Protein AF-A0A2V8UP03-F1 (afdb_monomer_lite)

pLDDT: mean 83.87, std 17.79, range [38.22, 97.25]

Sequence (79 aa):
MLISGNSAGKTSPDTPGIIKCVSSPAEARALPPGSVVGDLYGGVTFSDAVAHVLESRSLRGWREVAIADVSWTIIQLNR

Structure (mmCIF, N/CA/C/O backbone):
data_AF-A0A2V8UP03-F1
#
_entry.id   AF-A0A2V8UP03-F1
#
loop_
_atom_site.group_PDB
_atom_site.id
_atom_site.type_symbol
_atom_site.label_atom_id
_atom_site.label_alt_id
_atom_site.label_comp_id
_atom_site.label_asym_id
_atom_site.label_entity_id
_atom_site.label_seq_id
_atom_site.pdbx_PDB_ins_code
_atom_site.Cartn_x
_atom_site.Cartn_y
_atom_site.Cartn_z
_atom_site.occupancy
_atom_site.B_iso_or_equiv
_atom_site.auth_seq_id
_atom_site.auth_comp_id
_atom_site.auth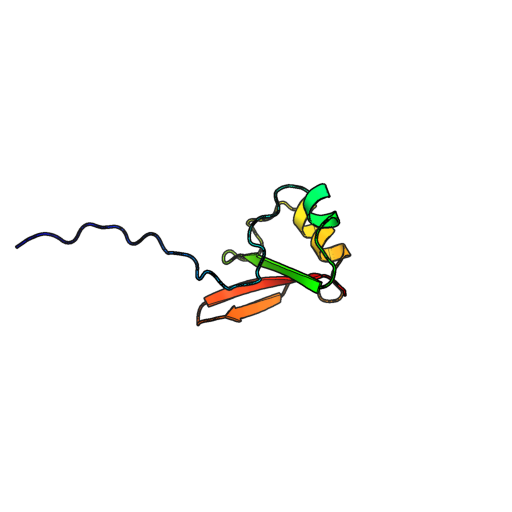_asym_id
_atom_site.auth_atom_id
_atom_site.pdbx_PDB_model_num
ATOM 1 N N . MET A 1 1 ? 42.476 11.106 -19.919 1.00 45.44 1 MET A N 1
ATOM 2 C CA . MET A 1 1 ? 42.074 10.307 -18.742 1.00 45.44 1 MET A CA 1
ATOM 3 C C . MET A 1 1 ? 41.356 11.229 -17.776 1.00 45.44 1 MET A C 1
ATOM 5 O O . MET A 1 1 ? 42.001 12.118 -17.242 1.00 45.44 1 MET A O 1
ATOM 9 N N . LEU A 1 2 ? 40.049 11.058 -17.587 1.00 38.22 2 LEU A N 1
ATOM 10 C CA . LEU A 1 2 ? 39.320 11.662 -16.471 1.00 38.22 2 LEU A CA 1
ATOM 11 C C . LEU A 1 2 ? 38.447 10.566 -15.862 1.00 38.22 2 LEU A C 1
ATOM 13 O O . LEU A 1 2 ? 37.711 9.877 -16.565 1.00 38.22 2 LEU A O 1
ATOM 17 N N . ILE A 1 3 ? 38.670 10.340 -14.573 1.00 50.06 3 ILE A N 1
ATOM 18 C CA . ILE A 1 3 ? 38.173 9.212 -13.793 1.00 50.06 3 ILE A CA 1
ATOM 19 C C . ILE A 1 3 ? 36.683 9.436 -13.531 1.00 50.06 3 ILE A C 1
ATOM 21 O O . ILE A 1 3 ? 36.292 10.457 -12.970 1.00 50.06 3 ILE A O 1
ATOM 25 N N . SER A 1 4 ? 35.864 8.473 -13.961 1.00 46.97 4 SER A N 1
ATOM 26 C CA . SER A 1 4 ? 34.450 8.381 -13.601 1.00 46.97 4 SER A CA 1
ATOM 27 C C . SER A 1 4 ? 34.335 8.126 -12.105 1.00 46.97 4 SER A C 1
ATOM 29 O O . SER A 1 4 ? 34.642 7.040 -11.623 1.00 46.97 4 SER A O 1
ATOM 31 N N . GLY A 1 5 ? 33.892 9.144 -11.382 1.00 50.41 5 GLY A N 1
ATOM 32 C CA . GLY A 1 5 ? 33.483 9.047 -9.994 1.00 50.41 5 GLY A CA 1
ATOM 33 C C . GLY A 1 5 ? 32.199 9.834 -9.831 1.00 50.41 5 GLY A C 1
ATOM 34 O O . GLY A 1 5 ? 32.238 10.996 -9.455 1.00 50.41 5 GLY A O 1
ATOM 35 N N . ASN A 1 6 ? 31.064 9.218 -10.149 1.00 51.53 6 ASN A N 1
ATOM 36 C CA . ASN A 1 6 ? 29.797 9.687 -9.616 1.00 51.53 6 ASN A CA 1
ATOM 37 C C . ASN A 1 6 ? 28.966 8.463 -9.263 1.00 51.53 6 ASN A C 1
ATOM 39 O O . ASN A 1 6 ? 28.467 7.753 -10.135 1.00 51.53 6 ASN A O 1
ATOM 43 N N . SER A 1 7 ? 28.912 8.179 -7.965 1.00 49.62 7 SER A N 1
ATOM 44 C CA . SER A 1 7 ? 28.063 7.163 -7.368 1.00 49.62 7 SER A CA 1
ATOM 45 C C . SER A 1 7 ? 26.640 7.386 -7.863 1.00 49.62 7 SER A C 1
ATOM 47 O O . SER A 1 7 ? 25.996 8.366 -7.492 1.00 49.62 7 SER A O 1
ATOM 49 N N . ALA A 1 8 ? 26.174 6.505 -8.746 1.00 47.41 8 ALA A N 1
ATOM 50 C CA . ALA A 1 8 ? 24.796 6.490 -9.193 1.00 47.41 8 ALA A CA 1
ATOM 51 C C . ALA A 1 8 ? 23.927 6.195 -7.968 1.00 47.41 8 ALA A C 1
ATOM 53 O O . ALA A 1 8 ? 23.793 5.046 -7.544 1.00 47.41 8 ALA A O 1
ATOM 54 N N . GLY A 1 9 ? 23.378 7.248 -7.359 1.00 40.88 9 GLY A N 1
ATOM 55 C CA . GLY A 1 9 ? 22.235 7.105 -6.478 1.00 40.88 9 GLY A CA 1
ATOM 56 C C . GLY A 1 9 ? 21.187 6.345 -7.274 1.00 40.88 9 GLY A C 1
ATOM 57 O O . GLY A 1 9 ? 20.749 6.827 -8.316 1.00 40.88 9 GLY A O 1
ATOM 58 N N . LYS A 1 10 ? 20.866 5.123 -6.838 1.00 41.41 10 LYS A N 1
ATOM 59 C CA . LYS A 1 10 ? 19.745 4.349 -7.367 1.00 41.41 10 LYS A CA 1
ATOM 60 C C . LYS A 1 10 ? 18.510 5.230 -7.220 1.00 41.41 10 LYS A C 1
ATOM 62 O O . LYS A 1 10 ? 17.941 5.319 -6.136 1.00 41.41 10 LYS A O 1
ATOM 67 N N . THR A 1 11 ? 18.127 5.915 -8.289 1.00 44.09 11 THR A N 1
ATOM 68 C CA . THR A 1 11 ? 16.811 6.517 -8.409 1.00 44.09 11 THR A CA 1
ATOM 69 C C . THR A 1 11 ? 15.846 5.348 -8.433 1.00 44.09 11 THR A C 1
ATOM 71 O O . THR A 1 11 ? 15.719 4.640 -9.431 1.00 44.09 11 THR A O 1
ATOM 74 N N . SER A 1 12 ? 15.258 5.064 -7.273 1.00 52.78 12 SER A N 1
ATOM 75 C CA . SER A 1 12 ? 14.129 4.154 -7.128 1.00 52.78 12 SER A CA 1
ATOM 76 C C . SER A 1 12 ? 13.169 4.434 -8.282 1.00 52.78 12 SER A C 1
ATOM 78 O O . SER A 1 12 ? 12.796 5.600 -8.423 1.00 52.78 12 SER A O 1
ATOM 80 N N . PRO A 1 13 ? 12.775 3.454 -9.116 1.00 56.22 13 PRO A N 1
ATOM 81 C CA . PRO A 1 13 ? 11.819 3.715 -10.181 1.00 56.22 13 PRO A CA 1
ATOM 82 C C . PRO A 1 13 ? 10.609 4.448 -9.596 1.00 56.22 13 PRO A C 1
ATOM 84 O O . PRO A 1 13 ? 9.970 3.998 -8.636 1.00 56.22 13 PRO A O 1
ATOM 87 N N . ASP A 1 14 ? 10.350 5.654 -10.089 1.00 58.16 14 ASP A N 1
ATOM 88 C CA . ASP A 1 14 ? 9.159 6.407 -9.734 1.00 58.16 14 ASP A CA 1
ATOM 89 C C . ASP A 1 14 ? 7.984 5.792 -10.471 1.00 58.16 14 ASP A C 1
ATOM 91 O O . ASP A 1 14 ? 7.585 6.235 -11.540 1.00 58.16 14 ASP A O 1
ATOM 95 N N . THR A 1 15 ? 7.467 4.701 -9.905 1.00 64.38 15 THR A N 1
ATOM 96 C CA . THR A 1 15 ? 6.230 4.076 -10.354 1.00 64.38 15 THR A CA 1
ATOM 97 C C . THR A 1 15 ? 5.071 5.006 -9.989 1.00 64.38 15 THR A C 1
ATOM 99 O O . THR A 1 15 ? 4.758 5.135 -8.798 1.00 64.38 15 THR A O 1
ATOM 102 N N . PRO A 1 16 ? 4.426 5.674 -10.966 1.00 66.56 16 PRO A N 1
ATOM 103 C CA . PRO A 1 16 ? 3.322 6.574 -10.671 1.00 66.56 16 PRO A CA 1
ATOM 104 C C . PRO A 1 16 ? 2.186 5.788 -10.005 1.00 66.56 16 PRO A C 1
ATOM 106 O O . PRO A 1 16 ? 1.732 4.770 -10.523 1.00 66.56 16 PRO A O 1
ATOM 109 N N . GLY A 1 17 ? 1.741 6.256 -8.837 1.00 83.56 17 GLY A N 1
ATOM 110 C CA . GLY A 1 17 ? 0.608 5.679 -8.105 1.00 83.56 17 GLY A CA 1
ATOM 111 C C . GLY A 1 17 ? 0.954 4.743 -6.942 1.00 83.56 17 GLY A C 1
ATOM 112 O O . GLY A 1 17 ? 0.031 4.338 -6.237 1.00 83.56 17 GLY A O 1
ATOM 113 N N . ILE A 1 18 ? 2.236 4.435 -6.693 1.00 91.25 18 ILE A N 1
ATOM 114 C CA . ILE A 1 18 ? 2.653 3.760 -5.451 1.00 91.25 18 ILE A CA 1
ATOM 115 C C . ILE A 1 18 ? 3.021 4.808 -4.404 1.00 91.25 18 ILE A C 1
ATOM 117 O O . ILE A 1 18 ? 3.932 5.614 -4.594 1.00 91.25 18 ILE A O 1
ATOM 121 N N . ILE A 1 19 ? 2.329 4.768 -3.272 1.00 93.88 19 ILE A N 1
ATOM 122 C CA . ILE A 1 19 ? 2.639 5.575 -2.096 1.00 93.88 19 ILE A CA 1
ATOM 123 C C . ILE A 1 19 ? 3.808 4.907 -1.373 1.00 93.88 19 ILE A C 1
ATOM 125 O O . ILE A 1 19 ? 3.675 3.806 -0.842 1.00 93.88 19 ILE A O 1
ATOM 129 N N . LYS A 1 20 ? 4.966 5.571 -1.385 1.00 92.19 20 LYS A N 1
ATOM 130 C CA . LYS A 1 20 ? 6.226 5.023 -0.853 1.00 92.19 20 LYS A CA 1
ATOM 131 C C . LYS A 1 20 ? 6.489 5.394 0.609 1.00 92.19 20 LYS A C 1
ATOM 133 O O . LYS A 1 20 ? 7.342 4.791 1.248 1.00 92.19 20 LYS A O 1
ATOM 138 N N . CYS A 1 21 ? 5.772 6.392 1.124 1.00 89.94 21 CYS A N 1
ATOM 139 C CA . CYS A 1 21 ? 5.974 6.936 2.460 1.00 89.94 21 CYS A CA 1
ATOM 140 C C . CYS A 1 21 ? 4.638 7.000 3.193 1.00 89.94 21 CYS A C 1
ATOM 142 O O . CYS A 1 21 ? 3.708 7.645 2.719 1.00 89.94 21 CYS A O 1
ATOM 144 N N . VAL A 1 22 ? 4.571 6.326 4.340 1.00 92.62 22 VAL A N 1
ATOM 145 C CA . VAL A 1 22 ? 3.482 6.438 5.313 1.00 92.62 22 VAL A CA 1
ATOM 146 C C . VAL A 1 22 ? 4.137 6.432 6.688 1.00 92.62 22 VAL A C 1
ATOM 148 O O . VAL A 1 22 ? 4.645 5.408 7.142 1.00 92.62 22 VAL A O 1
ATOM 151 N N . SER A 1 23 ? 4.197 7.592 7.326 1.00 91.31 23 SER A N 1
ATOM 152 C CA . SER A 1 23 ? 4.999 7.821 8.530 1.00 91.31 23 SER A CA 1
ATOM 153 C C . SER A 1 23 ? 4.245 7.527 9.822 1.00 91.31 23 SER A C 1
ATOM 155 O O . SER A 1 23 ? 4.861 7.452 10.884 1.00 91.31 23 SER A O 1
ATOM 157 N N . SER A 1 24 ? 2.919 7.365 9.772 1.00 96.62 24 SER A N 1
ATOM 158 C CA . SER A 1 24 ? 2.124 7.108 10.973 1.00 96.62 24 SER A CA 1
ATOM 159 C C . SER A 1 24 ? 0.898 6.223 10.727 1.00 96.62 24 SER A C 1
ATOM 161 O O . SER A 1 24 ? 0.328 6.228 9.634 1.00 96.62 24 SER A O 1
ATOM 163 N N . PRO A 1 25 ? 0.407 5.513 11.762 1.00 96.44 25 PRO A N 1
ATOM 164 C CA . PRO A 1 25 ? -0.856 4.781 11.682 1.00 96.44 25 PRO A CA 1
ATOM 165 C C . PRO A 1 25 ? -2.057 5.674 11.339 1.00 96.44 25 PRO A C 1
ATOM 167 O O . PRO A 1 25 ? -3.023 5.207 10.746 1.00 96.44 25 PRO A O 1
ATOM 170 N N . ALA A 1 26 ? -2.031 6.956 11.722 1.00 96.38 26 ALA A N 1
ATOM 171 C CA . ALA A 1 26 ? -3.095 7.903 11.390 1.00 96.38 26 ALA A CA 1
ATOM 172 C C . ALA A 1 26 ? -3.134 8.194 9.883 1.00 96.38 26 ALA A C 1
ATOM 174 O O . ALA A 1 26 ? -4.198 8.127 9.271 1.00 96.38 26 ALA A O 1
ATOM 175 N N . GLU A 1 27 ? -1.971 8.424 9.277 1.00 95.81 27 GLU A N 1
ATOM 176 C CA . GLU A 1 27 ? -1.833 8.595 7.830 1.00 95.81 27 GLU A CA 1
ATOM 177 C C . GLU A 1 27 ? -2.267 7.332 7.079 1.00 95.81 27 GLU A C 1
ATOM 179 O O . GLU A 1 27 ? -3.087 7.407 6.167 1.00 95.81 27 GLU A O 1
ATOM 184 N N . ALA A 1 28 ? -1.831 6.156 7.544 1.00 95.56 28 ALA A N 1
ATOM 185 C CA . ALA A 1 28 ? -2.234 4.867 6.984 1.00 95.56 28 ALA A CA 1
ATOM 186 C C . ALA A 1 28 ? -3.761 4.663 6.979 1.00 95.56 28 ALA A C 1
ATOM 188 O O . ALA A 1 28 ? -4.289 4.037 6.061 1.00 95.56 28 ALA A O 1
ATOM 189 N N . ARG A 1 29 ? -4.491 5.198 7.971 1.00 95.56 29 ARG A N 1
ATOM 190 C CA . ARG A 1 29 ? -5.970 5.176 8.021 1.00 95.56 29 ARG A CA 1
ATOM 191 C C . ARG A 1 29 ? -6.617 6.202 7.097 1.00 95.56 29 ARG A C 1
ATOM 193 O O . ARG A 1 29 ? -7.695 5.937 6.577 1.00 95.56 29 ARG A O 1
ATOM 200 N N . ALA A 1 30 ? -5.975 7.349 6.902 1.00 96.38 30 ALA A N 1
ATOM 201 C CA . ALA A 1 30 ? -6.494 8.436 6.078 1.00 96.38 30 ALA A CA 1
ATOM 202 C C . ALA A 1 30 ? -6.333 8.186 4.569 1.00 96.38 30 ALA A C 1
ATOM 204 O O . ALA A 1 30 ? -6.968 8.873 3.771 1.00 96.38 30 ALA A O 1
ATOM 205 N N . LEU A 1 31 ? -5.510 7.207 4.165 1.00 94.88 31 LEU A N 1
ATOM 206 C CA . LEU A 1 31 ? -5.313 6.887 2.751 1.00 94.88 31 LEU A CA 1
ATOM 207 C C . LEU A 1 31 ? -6.640 6.560 2.044 1.00 94.88 31 LEU A C 1
ATOM 209 O O . LEU A 1 31 ? -7.443 5.804 2.606 1.00 94.88 31 LEU A O 1
ATOM 213 N N . PRO A 1 32 ? -6.862 7.063 0.817 1.00 94.75 32 PRO A N 1
ATOM 214 C CA . PRO A 1 32 ? -8.052 6.744 0.043 1.00 94.75 32 PRO A CA 1
ATOM 215 C C . PRO A 1 32 ? -8.246 5.233 -0.183 1.00 94.75 32 PRO A C 1
ATOM 217 O O . PRO A 1 32 ? -7.274 4.476 -0.282 1.00 94.75 32 PRO A O 1
ATOM 220 N N . PRO A 1 33 ? -9.500 4.768 -0.302 1.00 93.31 33 PRO A N 1
ATOM 221 C CA . PRO A 1 33 ? -9.787 3.428 -0.796 1.00 93.31 33 PRO A CA 1
ATOM 222 C C . PRO A 1 33 ? -9.136 3.184 -2.165 1.00 93.31 33 PRO A C 1
ATOM 224 O O . PRO A 1 33 ? -9.056 4.080 -3.007 1.00 93.31 33 PRO A O 1
ATOM 227 N N . GLY A 1 34 ? -8.651 1.967 -2.400 1.00 92.62 34 GLY A N 1
ATOM 228 C CA . GLY A 1 34 ? -7.969 1.604 -3.645 1.00 92.62 34 GLY A CA 1
ATOM 229 C C . GLY A 1 34 ? -6.525 2.099 -3.784 1.00 92.62 34 GLY A C 1
ATOM 230 O O . GLY A 1 34 ? -5.890 1.751 -4.782 1.00 92.62 34 GLY A O 1
ATOM 231 N N . SER A 1 35 ? -5.990 2.863 -2.822 1.00 95.25 35 SER A N 1
ATOM 232 C CA . SER A 1 35 ? -4.576 3.255 -2.813 1.00 95.25 35 SER A CA 1
ATOM 233 C C . SER A 1 35 ? -3.646 2.039 -2.817 1.00 95.25 35 SER A C 1
ATOM 235 O O . SER A 1 35 ? -3.940 1.004 -2.216 1.00 95.25 35 SER A O 1
ATOM 237 N N . VAL A 1 36 ? -2.500 2.187 -3.483 1.00 95.06 36 VAL A N 1
ATOM 238 C CA . VAL A 1 36 ? -1.417 1.201 -3.485 1.00 95.06 36 VAL A CA 1
ATOM 239 C C . VAL A 1 36 ? -0.256 1.777 -2.694 1.00 95.06 36 VAL A C 1
ATOM 241 O O . VAL A 1 36 ? 0.242 2.855 -3.013 1.00 95.06 36 VAL A O 1
ATOM 244 N N . VAL A 1 37 ? 0.161 1.063 -1.658 1.00 94.94 37 VAL A N 1
ATOM 245 C CA . VAL A 1 37 ? 1.298 1.422 -0.808 1.00 94.94 37 VAL A CA 1
ATOM 246 C C . VAL A 1 37 ? 2.372 0.370 -1.009 1.00 94.94 37 VAL A C 1
ATOM 248 O O . VAL A 1 37 ? 2.046 -0.802 -1.187 1.00 94.94 37 VAL A O 1
ATOM 251 N N . GLY A 1 38 ? 3.640 0.754 -1.010 1.00 94.62 38 GLY A N 1
ATOM 252 C CA . GLY A 1 38 ? 4.703 -0.231 -1.136 1.00 94.62 38 GLY A CA 1
ATOM 253 C C . GLY A 1 38 ? 6.095 0.351 -1.212 1.00 94.62 38 GLY A C 1
ATOM 254 O O . GLY A 1 38 ? 6.284 1.560 -1.347 1.00 94.62 38 GLY A O 1
ATOM 255 N N . ASP A 1 39 ? 7.068 -0.544 -1.144 1.00 92.12 39 ASP A N 1
ATOM 256 C CA . ASP A 1 39 ? 8.484 -0.221 -1.187 1.00 92.12 39 ASP A CA 1
ATOM 257 C C . ASP A 1 39 ? 9.269 -1.215 -2.063 1.00 92.12 39 ASP A C 1
ATOM 259 O O . ASP A 1 39 ? 8.728 -2.169 -2.631 1.00 92.12 39 ASP A O 1
ATOM 263 N N . LEU A 1 40 ? 10.572 -0.959 -2.159 1.00 90.69 40 LEU A N 1
ATOM 264 C CA . LEU A 1 40 ? 11.557 -1.799 -2.842 1.00 90.69 40 LEU A CA 1
ATOM 265 C C . LEU A 1 40 ? 12.365 -2.683 -1.884 1.00 90.69 40 LEU A C 1
ATOM 267 O O . LEU A 1 40 ? 13.350 -3.296 -2.291 1.00 90.69 40 LEU A O 1
ATOM 271 N N . TYR A 1 41 ? 12.003 -2.695 -0.604 1.00 86.62 41 TYR A N 1
ATOM 272 C CA . TYR A 1 41 ? 12.819 -3.240 0.477 1.00 86.62 41 TYR A CA 1
ATOM 273 C C . TYR A 1 41 ? 12.107 -4.361 1.242 1.00 86.62 41 TYR A C 1
ATOM 275 O O . TYR A 1 41 ? 12.573 -4.758 2.304 1.00 86.62 41 TYR A O 1
ATOM 283 N N . GLY A 1 42 ? 11.011 -4.905 0.707 1.00 80.31 42 GLY A N 1
ATOM 284 C CA . GLY A 1 42 ? 10.311 -6.038 1.317 1.00 80.31 42 GLY A CA 1
ATOM 285 C C . GLY A 1 42 ? 9.213 -5.637 2.305 1.00 80.31 42 GLY A C 1
ATOM 286 O O . GLY A 1 42 ? 8.848 -6.438 3.157 1.00 80.31 42 GLY A O 1
ATOM 287 N N . GLY A 1 43 ? 8.724 -4.398 2.252 1.00 76.00 43 GLY A N 1
ATOM 288 C CA . GLY A 1 43 ? 7.767 -3.839 3.210 1.00 76.00 43 GLY A CA 1
ATOM 289 C C . GLY A 1 43 ? 8.404 -3.343 4.513 1.00 76.00 43 GLY A C 1
ATOM 290 O O . GLY A 1 43 ? 7.688 -2.910 5.412 1.00 76.00 43 GLY A O 1
ATOM 291 N N . VAL A 1 44 ? 9.735 -3.385 4.631 1.00 82.69 44 VAL A N 1
ATOM 292 C CA . VAL A 1 44 ? 10.468 -3.055 5.868 1.00 82.69 44 VAL A CA 1
ATOM 293 C C . VAL A 1 44 ? 10.616 -1.554 6.109 1.00 82.69 44 VAL A C 1
ATOM 295 O O . VAL A 1 44 ? 11.052 -1.150 7.186 1.00 82.69 44 VAL A O 1
ATOM 298 N N . THR A 1 45 ? 10.300 -0.703 5.126 1.00 88.25 45 THR A N 1
ATOM 299 C CA . THR A 1 45 ? 10.349 0.754 5.336 1.00 88.25 45 THR A CA 1
ATOM 300 C C . THR A 1 45 ? 9.167 1.271 6.150 1.00 88.25 45 THR A C 1
ATOM 302 O O . THR A 1 45 ? 9.204 2.405 6.631 1.00 88.25 45 THR A O 1
ATOM 305 N N . PHE A 1 46 ? 8.132 0.452 6.331 1.00 90.94 46 PHE A N 1
ATOM 306 C CA . PHE A 1 46 ? 6.973 0.771 7.150 1.00 90.94 46 PHE A CA 1
ATOM 307 C C . PHE A 1 46 ? 7.169 0.211 8.559 1.00 90.94 46 PHE A C 1
ATOM 309 O O . PHE A 1 46 ? 7.598 -0.924 8.736 1.00 90.94 46 PHE A O 1
ATOM 316 N N . SER A 1 47 ? 6.832 1.001 9.579 1.00 94.44 47 SER A N 1
ATOM 317 C CA . SER A 1 47 ? 6.818 0.486 10.951 1.00 94.44 47 SER A CA 1
ATOM 318 C C . SER A 1 47 ? 5.733 -0.577 11.116 1.00 94.44 47 SER A C 1
ATOM 320 O O . SER A 1 47 ? 4.691 -0.497 10.462 1.00 94.44 47 SER A O 1
ATOM 322 N N . ASP A 1 48 ? 5.915 -1.511 12.052 1.00 94.31 48 ASP A N 1
ATOM 323 C CA . ASP A 1 48 ? 4.936 -2.575 12.327 1.00 94.31 48 ASP A CA 1
ATOM 324 C C . ASP A 1 48 ? 3.525 -2.022 12.574 1.00 94.31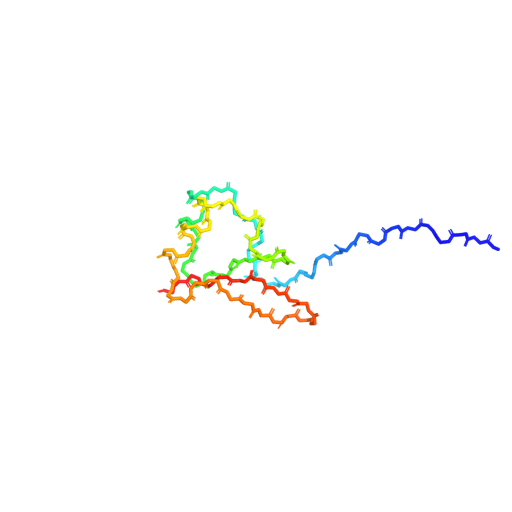 48 ASP A C 1
ATOM 326 O O . ASP A 1 48 ? 2.531 -2.562 12.094 1.00 94.31 48 ASP A O 1
ATOM 330 N N . ALA A 1 49 ? 3.425 -0.884 13.269 1.00 95.81 49 ALA A N 1
ATOM 331 C CA . ALA A 1 49 ? 2.151 -0.221 13.528 1.00 95.81 49 ALA A CA 1
ATOM 332 C C . ALA A 1 49 ? 1.485 0.316 12.247 1.00 95.81 49 ALA A C 1
ATOM 334 O O . ALA A 1 49 ? 0.258 0.299 12.137 1.00 95.81 49 ALA A O 1
ATOM 335 N N . VAL A 1 50 ? 2.270 0.805 11.282 1.00 96.19 50 VAL A N 1
ATOM 336 C CA . VAL A 1 50 ? 1.772 1.236 9.967 1.00 96.19 50 VAL A CA 1
ATOM 337 C C . VAL A 1 50 ? 1.383 0.022 9.133 1.00 96.19 50 VAL A C 1
ATOM 339 O O . VAL A 1 50 ? 0.266 -0.014 8.617 1.00 96.19 50 VAL A O 1
ATOM 342 N N . ALA A 1 51 ? 2.261 -0.978 9.043 1.00 94.88 51 ALA A N 1
ATOM 343 C CA . ALA A 1 51 ? 2.025 -2.198 8.282 1.00 94.88 51 ALA A CA 1
ATOM 344 C C . ALA A 1 51 ? 0.739 -2.897 8.739 1.00 94.88 51 ALA A C 1
ATOM 346 O O . ALA A 1 51 ? -0.126 -3.174 7.912 1.00 94.88 51 ALA A O 1
ATOM 347 N N . HIS A 1 52 ? 0.542 -3.036 10.052 1.00 96.12 52 HIS A N 1
ATOM 348 C CA . HIS A 1 52 ? -0.665 -3.619 10.632 1.00 96.12 52 HIS A CA 1
ATOM 349 C C . HIS A 1 52 ? -1.948 -2.882 10.216 1.00 96.12 52 HIS A C 1
ATOM 351 O O . HIS A 1 52 ? -2.959 -3.499 9.874 1.00 96.12 52 HIS A O 1
ATOM 357 N N . VAL A 1 53 ? -1.925 -1.544 10.212 1.00 97.25 53 VAL A N 1
ATOM 358 C CA . VAL A 1 53 ? -3.078 -0.754 9.759 1.00 97.25 53 VAL A CA 1
ATOM 359 C C . VAL A 1 53 ? -3.334 -0.967 8.270 1.00 97.25 53 VAL A C 1
ATOM 361 O O . VAL A 1 53 ? -4.487 -1.156 7.884 1.00 97.25 53 VAL A O 1
ATOM 364 N N . LEU A 1 54 ? -2.298 -0.951 7.432 1.00 96.12 54 LEU A N 1
ATOM 365 C CA . LEU A 1 54 ? -2.444 -1.172 5.991 1.00 96.12 54 LEU A CA 1
ATOM 366 C C . LEU A 1 54 ? -2.992 -2.576 5.691 1.00 96.12 54 LEU A C 1
ATOM 368 O O . LEU A 1 54 ? -3.903 -2.710 4.874 1.00 96.12 54 LEU A O 1
ATOM 372 N N . GLU A 1 55 ? -2.506 -3.597 6.397 1.00 96.12 55 GLU A N 1
ATOM 373 C CA . GLU A 1 55 ? -2.995 -4.978 6.311 1.00 96.12 55 GLU A CA 1
ATOM 374 C C . GLU A 1 55 ? -4.459 -5.099 6.704 1.00 96.12 55 GLU A C 1
ATOM 376 O O . GLU A 1 55 ? -5.242 -5.669 5.949 1.00 96.12 55 GLU A O 1
ATOM 381 N N . SER A 1 56 ? -4.871 -4.4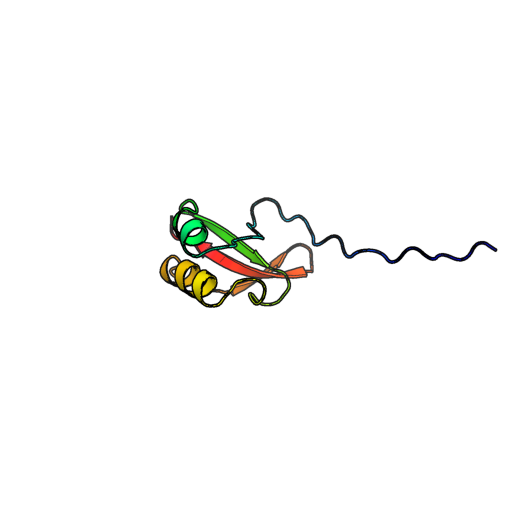81 7.815 1.00 96.88 56 SER A N 1
ATOM 382 C CA . SER A 1 56 ? -6.280 -4.482 8.240 1.00 96.88 56 SER A CA 1
ATOM 383 C C . SER A 1 56 ? -7.229 -3.862 7.203 1.00 96.88 56 SER A C 1
ATOM 385 O O . SER A 1 56 ? -8.429 -4.137 7.198 1.00 96.88 56 SER A O 1
ATOM 387 N N . ARG A 1 57 ? -6.693 -3.025 6.307 1.00 96.38 57 ARG A N 1
ATOM 388 C CA . ARG A 1 57 ? -7.422 -2.333 5.239 1.00 96.38 57 ARG A CA 1
ATOM 389 C C . ARG A 1 57 ? -7.300 -3.017 3.875 1.00 96.38 57 ARG A C 1
ATOM 391 O O . ARG A 1 57 ? -7.802 -2.475 2.886 1.00 96.38 57 ARG A O 1
ATOM 398 N N . SER 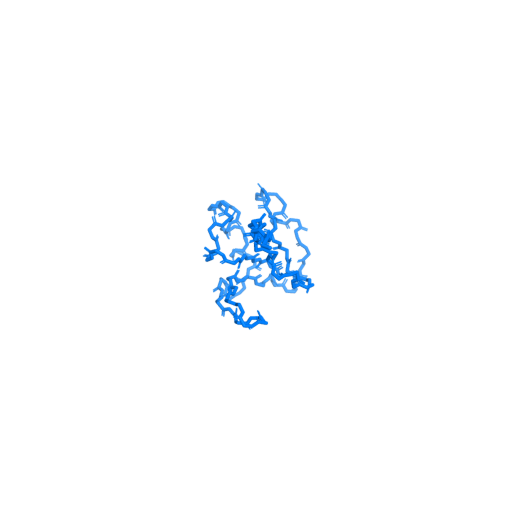A 1 58 ? -6.664 -4.183 3.803 1.00 95.69 58 SER A N 1
ATOM 399 C CA . SER A 1 58 ? -6.487 -4.958 2.578 1.00 95.69 58 SER A CA 1
ATOM 400 C C . SER A 1 58 ? -7.088 -6.350 2.713 1.00 95.69 58 SER A C 1
ATOM 402 O O . SER A 1 58 ? -6.859 -7.051 3.688 1.00 95.69 58 SER A O 1
ATOM 404 N N . LEU A 1 59 ? -7.818 -6.800 1.693 1.00 93.50 59 LEU A N 1
ATOM 405 C CA . LEU A 1 59 ? -8.301 -8.185 1.622 1.00 93.50 59 LEU A CA 1
ATOM 406 C C . LEU A 1 59 ? -7.199 -9.202 1.299 1.00 93.50 59 LEU A C 1
ATOM 408 O O . LEU A 1 59 ? -7.394 -10.394 1.513 1.00 93.50 59 LEU A O 1
ATOM 412 N N . ARG A 1 60 ? -6.086 -8.759 0.704 1.00 91.94 60 ARG A N 1
ATOM 413 C CA . ARG A 1 60 ? -5.040 -9.652 0.171 1.00 91.94 60 ARG A CA 1
ATOM 414 C C . ARG A 1 60 ? -3.711 -9.549 0.913 1.00 91.94 60 ARG A C 1
ATOM 416 O O . ARG A 1 60 ? -2.860 -10.401 0.694 1.00 91.94 60 ARG A O 1
ATOM 423 N N . GLY A 1 61 ? -3.545 -8.531 1.756 1.00 94.25 61 GLY A N 1
ATOM 424 C CA . GLY A 1 61 ? -2.284 -8.255 2.435 1.00 94.25 61 GLY A CA 1
ATOM 425 C C . GLY A 1 61 ? -1.169 -7.841 1.471 1.00 94.25 61 GLY A C 1
ATOM 426 O O . GLY A 1 61 ? -1.421 -7.395 0.343 1.00 94.25 61 GLY A O 1
ATOM 427 N N . TRP A 1 62 ? 0.068 -7.972 1.944 1.00 94.31 62 TRP A N 1
ATOM 428 C CA . TRP A 1 62 ? 1.271 -7.688 1.169 1.00 94.31 62 TRP A CA 1
ATOM 429 C C . TRP A 1 62 ? 1.505 -8.730 0.078 1.00 94.31 62 TRP A C 1
ATOM 431 O O . TRP A 1 62 ? 1.256 -9.921 0.253 1.00 94.31 62 TRP A O 1
ATOM 441 N N . ARG A 1 63 ? 2.015 -8.273 -1.063 1.00 94.31 63 ARG A N 1
ATOM 442 C CA . ARG A 1 63 ? 2.382 -9.121 -2.196 1.00 94.31 63 ARG A CA 1
ATOM 443 C C . ARG A 1 63 ? 3.606 -8.575 -2.906 1.00 94.31 63 ARG A C 1
ATOM 445 O O . ARG A 1 63 ? 3.766 -7.361 -3.037 1.00 94.31 63 ARG A O 1
ATOM 452 N N . GLU A 1 64 ? 4.405 -9.484 -3.436 1.00 94.06 64 GLU A N 1
ATOM 453 C CA . GLU A 1 64 ? 5.497 -9.138 -4.332 1.00 94.06 64 GLU A CA 1
ATOM 454 C C . GLU A 1 64 ? 4.978 -8.985 -5.764 1.00 94.06 64 GLU A C 1
ATOM 456 O O . GLU A 1 64 ? 4.186 -9.796 -6.251 1.00 94.06 64 GLU A O 1
ATOM 461 N N . VAL A 1 65 ? 5.406 -7.924 -6.443 1.00 91.12 65 VAL A N 1
ATOM 462 C CA . VAL A 1 65 ? 5.095 -7.675 -7.852 1.00 91.12 65 VAL A CA 1
ATOM 463 C C . VAL A 1 65 ? 6.336 -7.175 -8.578 1.00 91.12 65 VAL A C 1
ATOM 465 O O . VAL A 1 65 ? 7.073 -6.338 -8.066 1.00 91.12 65 VAL A O 1
ATOM 468 N N . ALA A 1 66 ? 6.553 -7.656 -9.799 1.00 90.88 66 ALA A N 1
ATOM 469 C CA . ALA A 1 66 ? 7.592 -7.123 -10.670 1.00 90.88 66 ALA A CA 1
ATOM 470 C C . ALA A 1 66 ? 7.042 -5.919 -11.449 1.00 90.88 66 ALA A C 1
ATOM 472 O O . ALA A 1 66 ? 6.057 -6.044 -12.179 1.00 90.88 66 ALA A O 1
ATOM 473 N N . ILE A 1 67 ? 7.670 -4.752 -11.297 1.00 86.31 67 ILE A N 1
ATOM 474 C CA . ILE A 1 67 ? 7.334 -3.521 -12.023 1.00 86.31 67 ILE A CA 1
ATOM 475 C C . ILE A 1 67 ? 8.623 -2.955 -12.608 1.00 86.31 67 ILE A C 1
ATOM 477 O O . ILE A 1 67 ? 9.546 -2.639 -11.860 1.00 86.31 67 ILE A O 1
ATOM 481 N N . ALA A 1 68 ? 8.666 -2.810 -13.937 1.00 85.50 68 ALA A N 1
ATOM 482 C CA . ALA A 1 68 ? 9.842 -2.326 -14.668 1.00 85.50 68 ALA A CA 1
ATOM 483 C C . ALA A 1 68 ? 11.135 -3.068 -14.267 1.00 85.50 68 ALA A C 1
ATOM 485 O O . ALA A 1 68 ? 12.136 -2.445 -13.927 1.00 85.50 68 ALA A O 1
ATOM 486 N N . ASP A 1 69 ? 11.068 -4.404 -14.240 1.00 85.06 69 ASP A N 1
ATOM 487 C CA . ASP A 1 69 ? 12.159 -5.312 -13.850 1.00 85.06 69 ASP A CA 1
ATOM 488 C C . ASP A 1 69 ? 12.660 -5.166 -12.401 1.00 85.06 69 ASP A C 1
ATOM 490 O O . ASP A 1 69 ? 13.692 -5.728 -12.029 1.00 85.06 69 ASP A O 1
ATOM 494 N N . VAL A 1 70 ? 11.911 -4.461 -11.548 1.00 87.12 70 VAL A N 1
ATOM 495 C CA . VAL A 1 70 ? 12.207 -4.328 -10.119 1.00 87.12 70 VAL A CA 1
ATOM 496 C C . VAL A 1 70 ? 11.120 -5.003 -9.288 1.00 87.12 70 VAL A C 1
ATOM 498 O O . VAL A 1 70 ? 9.929 -4.818 -9.539 1.00 87.12 70 VAL A O 1
ATOM 501 N N . SER A 1 71 ? 11.531 -5.788 -8.288 1.00 90.31 71 SER A N 1
ATOM 502 C CA . SER A 1 71 ? 10.605 -6.392 -7.328 1.00 90.31 71 SER A CA 1
ATOM 503 C C . SER A 1 71 ? 10.144 -5.352 -6.309 1.00 90.31 71 SER A C 1
ATOM 505 O O . SER A 1 71 ? 10.963 -4.721 -5.639 1.00 90.31 71 SER A O 1
ATOM 507 N N . TRP A 1 72 ? 8.832 -5.177 -6.204 1.00 93.25 72 TRP A N 1
ATOM 508 C CA . TRP A 1 72 ? 8.170 -4.325 -5.228 1.00 93.25 72 TRP A CA 1
ATOM 509 C C . TRP A 1 72 ? 7.379 -5.174 -4.254 1.00 93.25 72 TRP A C 1
ATOM 511 O O . TRP A 1 72 ? 6.673 -6.093 -4.665 1.00 93.25 72 TRP A O 1
ATOM 521 N N . THR A 1 73 ? 7.401 -4.795 -2.983 1.00 94.94 73 THR A N 1
ATOM 522 C CA . THR A 1 73 ? 6.434 -5.293 -2.005 1.00 94.94 73 THR A CA 1
ATOM 523 C C 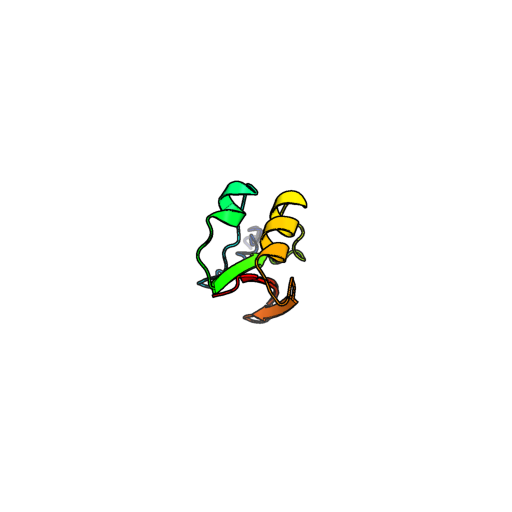. THR A 1 73 ? 5.340 -4.257 -1.852 1.00 94.94 73 THR A C 1
ATOM 525 O O . THR A 1 73 ? 5.588 -3.140 -1.399 1.00 94.94 73 THR A O 1
ATOM 528 N N . ILE A 1 74 ? 4.132 -4.608 -2.288 1.00 95.00 74 ILE A N 1
ATOM 529 C CA . ILE A 1 74 ? 2.988 -3.699 -2.296 1.00 95.00 74 ILE A CA 1
ATOM 530 C C . ILE A 1 74 ? 1.815 -4.264 -1.511 1.00 95.00 74 ILE A C 1
ATOM 532 O O . ILE A 1 74 ? 1.618 -5.474 -1.422 1.00 95.00 74 ILE A O 1
ATOM 536 N N . ILE A 1 75 ? 0.963 -3.365 -1.045 1.00 95.88 75 ILE A N 1
ATOM 537 C CA . ILE A 1 75 ? -0.350 -3.652 -0.496 1.00 95.88 75 ILE A CA 1
ATOM 538 C C . ILE A 1 75 ? -1.373 -2.733 -1.152 1.00 95.88 75 ILE A C 1
ATOM 540 O O . ILE A 1 75 ? -1.153 -1.535 -1.336 1.00 95.88 75 ILE A O 1
ATOM 544 N N . GLN A 1 76 ? -2.497 -3.315 -1.557 1.00 95.81 76 GLN A N 1
ATOM 545 C CA . GLN A 1 76 ? -3.606 -2.573 -2.141 1.00 95.81 76 GLN A CA 1
ATOM 546 C C . GLN A 1 76 ? -4.727 -2.466 -1.116 1.00 95.81 76 GLN A C 1
ATOM 548 O O . GLN A 1 76 ? -5.205 -3.487 -0.613 1.00 95.81 76 GLN A O 1
ATOM 553 N N . LEU A 1 77 ? -5.148 -1.238 -0.833 1.00 95.69 77 LEU A N 1
ATOM 554 C CA . LEU A 1 77 ? -6.264 -0.976 0.063 1.00 95.69 77 LEU A CA 1
ATOM 555 C C . LEU A 1 77 ? -7.584 -1.284 -0.641 1.00 95.69 77 LEU A C 1
ATOM 557 O O . LEU A 1 77 ? -7.723 -1.091 -1.854 1.00 95.69 77 LEU A O 1
ATOM 561 N N . ASN A 1 78 ? -8.560 -1.757 0.125 1.00 93.00 78 ASN A N 1
ATOM 562 C CA . ASN A 1 78 ? -9.894 -2.052 -0.390 1.00 93.00 78 ASN A CA 1
ATOM 563 C C . ASN A 1 78 ? -10.526 -0.789 -0.994 1.00 93.00 78 ASN A C 1
ATOM 565 O O . ASN A 1 78 ? -10.248 0.317 -0.525 1.00 93.00 78 ASN A O 1
ATOM 569 N N . ARG A 1 79 ? 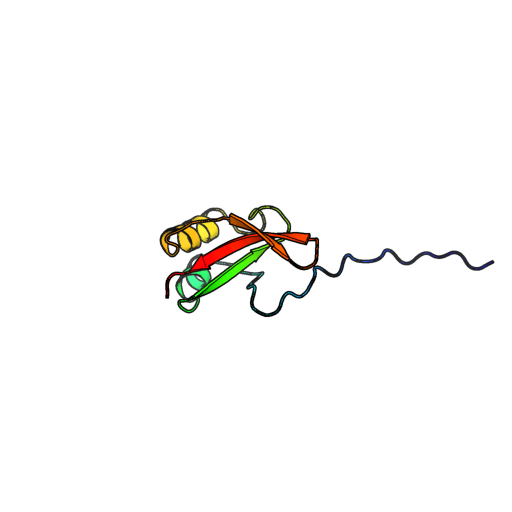-11.315 -0.959 -2.062 1.00 78.56 79 ARG A N 1
ATOM 570 C CA . ARG A 1 79 ? -12.114 0.118 -2.666 1.00 78.56 79 ARG A CA 1
ATOM 571 C C . ARG A 1 79 ? -13.376 0.385 -1.862 1.00 78.56 79 ARG A C 1
ATOM 573 O O . ARG A 1 79 ? -13.888 -0.586 -1.264 1.00 78.56 79 ARG A O 1
#

Secondary structure (DSSP, 8-state):
---------------TTEE----SHHHHHHSPTT-EEEESSSSTTS-HHHHHHHHHT-SS-EEEEEETTEEEEEEE---

Radius of gyration: 15.26 Å; chains: 1; bounding box: 54×21×32 Å

Foldseek 3Di:
DDDDDDPPPPPDPPPPQEAADDPDLVSLVVDDAFGKYWDLPQRVVDDPSSLVSLQVQAPVRWDWDQDPNGIMTMTTGHD